Protein AF-A0A953YWF2-F1 (afdb_monomer)

Structure (mmCIF, N/CA/C/O backbone):
data_AF-A0A953YWF2-F1
#
_entry.id   AF-A0A953YWF2-F1
#
loop_
_atom_site.group_PDB
_atom_site.id
_atom_site.type_symbol
_atom_site.label_atom_id
_atom_site.label_alt_id
_atom_site.label_comp_id
_atom_site.label_asym_id
_atom_site.label_entity_id
_atom_site.label_seq_id
_atom_site.pdbx_PDB_ins_code
_atom_site.Cartn_x
_atom_site.Cartn_y
_atom_site.Cartn_z
_atom_site.occupancy
_atom_site.B_iso_or_equiv
_atom_site.auth_seq_id
_atom_site.auth_comp_id
_atom_site.auth_asym_id
_atom_site.auth_atom_id
_atom_site.pdbx_PDB_model_num
ATOM 1 N N . MET A 1 1 ? -26.061 29.702 0.508 1.00 54.44 1 MET A N 1
ATOM 2 C CA . MET A 1 1 ? -27.155 28.726 0.312 1.00 54.44 1 MET A CA 1
ATOM 3 C C . MET A 1 1 ? -27.119 27.750 1.476 1.00 54.44 1 MET A C 1
ATOM 5 O O . MET A 1 1 ? -26.008 27.431 1.887 1.00 54.44 1 MET A O 1
ATOM 9 N N . PRO A 1 2 ? -28.258 27.328 2.046 1.00 66.00 2 PRO A N 1
ATOM 10 C CA . PRO A 1 2 ? -28.252 26.268 3.052 1.00 66.00 2 PRO A CA 1
ATOM 11 C C . PRO A 1 2 ? -27.687 24.979 2.434 1.00 66.00 2 PRO A C 1
ATOM 13 O O . PRO A 1 2 ? -28.009 24.652 1.292 1.00 66.00 2 PRO A O 1
ATOM 16 N N . THR A 1 3 ? -26.810 24.283 3.158 1.00 76.31 3 THR A N 1
ATOM 17 C CA . THR A 1 3 ? -26.312 22.954 2.775 1.00 76.31 3 THR A CA 1
ATOM 18 C C . THR A 1 3 ? -27.459 21.950 2.812 1.00 76.31 3 THR A C 1
ATOM 20 O O . THR A 1 3 ? -28.297 22.009 3.712 1.00 76.31 3 THR A O 1
ATOM 23 N N . SER A 1 4 ? -27.525 21.041 1.836 1.00 90.19 4 SER A N 1
ATOM 24 C CA . SER A 1 4 ? -28.545 19.989 1.842 1.00 90.19 4 SER A CA 1
ATOM 25 C C . SER A 1 4 ? -28.318 19.031 3.019 1.00 90.19 4 SER A C 1
ATOM 27 O O . SER A 1 4 ? -27.188 18.855 3.484 1.00 90.19 4 SER A O 1
ATOM 29 N N . ALA A 1 5 ? -29.387 18.384 3.492 1.00 90.56 5 ALA A N 1
ATOM 30 C CA . ALA A 1 5 ? -29.298 17.381 4.559 1.00 90.56 5 ALA A CA 1
ATOM 31 C C . ALA A 1 5 ? -28.359 16.213 4.190 1.00 90.56 5 ALA A C 1
ATOM 33 O O . ALA A 1 5 ? -27.691 15.652 5.054 1.00 90.56 5 ALA A O 1
ATOM 34 N N . GLU A 1 6 ? -28.267 15.882 2.900 1.00 91.06 6 GLU A N 1
ATOM 35 C CA . GLU A 1 6 ? -27.329 14.891 2.370 1.00 91.06 6 GLU A CA 1
ATOM 36 C C . GLU A 1 6 ? -25.870 15.330 2.551 1.00 91.06 6 GLU A C 1
ATOM 38 O O . GLU A 1 6 ? -25.053 14.558 3.048 1.00 91.06 6 GLU A O 1
ATOM 43 N N . THR A 1 7 ? -25.538 16.585 2.226 1.00 92.12 7 THR A N 1
ATOM 44 C CA . THR A 1 7 ? -24.184 17.122 2.431 1.00 92.12 7 THR A CA 1
ATOM 45 C C . THR A 1 7 ? -23.799 17.124 3.909 1.00 92.12 7 THR A C 1
ATOM 47 O O . THR A 1 7 ? -22.677 16.760 4.257 1.00 92.12 7 THR A O 1
ATOM 50 N N . GLU A 1 8 ? -24.728 17.498 4.790 1.00 91.50 8 GLU A N 1
ATOM 51 C CA . GLU A 1 8 ? -24.492 17.473 6.234 1.00 91.50 8 GLU A CA 1
ATOM 52 C C . GLU A 1 8 ? -24.270 16.044 6.757 1.00 91.50 8 GLU A C 1
ATOM 54 O O . GLU A 1 8 ? -23.371 15.813 7.570 1.00 91.50 8 GLU A O 1
ATOM 59 N N . TYR A 1 9 ? -25.045 15.076 6.262 1.00 91.31 9 TYR A N 1
ATOM 60 C CA . TYR A 1 9 ? -24.862 13.664 6.585 1.00 91.31 9 TYR A CA 1
ATOM 61 C C . TYR A 1 9 ? -23.494 13.145 6.130 1.00 91.31 9 TYR A C 1
ATOM 63 O O . TYR A 1 9 ? -22.768 12.576 6.944 1.00 91.31 9 TYR A O 1
ATOM 71 N N . LEU A 1 10 ? -23.115 13.380 4.869 1.00 93.00 10 LEU A N 1
ATOM 72 C CA . LEU A 1 10 ? -21.832 12.933 4.317 1.00 93.00 10 LEU A CA 1
ATOM 73 C C . LEU A 1 10 ? -20.650 13.524 5.088 1.00 93.00 10 LEU A C 1
ATOM 75 O O . LEU A 1 10 ? -19.712 12.801 5.414 1.00 93.00 10 LEU A O 1
ATOM 79 N N . PHE A 1 11 ? -20.720 14.809 5.447 1.00 92.25 11 PHE A N 1
ATOM 80 C CA . PHE A 1 11 ? -19.686 15.453 6.254 1.00 92.25 11 PHE A CA 1
ATOM 81 C C . PHE A 1 11 ? -19.541 14.794 7.630 1.00 92.25 11 PHE A C 1
ATOM 83 O O . PHE A 1 11 ? -18.438 14.419 8.031 1.00 92.25 11 PHE A O 1
ATOM 90 N N . ARG A 1 12 ? -20.655 14.612 8.353 1.00 91.50 12 ARG A N 1
ATOM 91 C CA . ARG A 1 12 ? -20.641 13.962 9.673 1.00 91.50 12 ARG A CA 1
ATOM 92 C C . ARG A 1 12 ? -20.149 12.521 9.578 1.00 91.50 12 ARG A C 1
ATOM 94 O O . ARG A 1 12 ? -19.387 12.091 10.437 1.00 91.50 12 ARG A O 1
ATOM 101 N N . HIS A 1 13 ? -20.562 11.795 8.543 1.00 92.25 13 HIS A N 1
ATOM 102 C CA . HIS A 1 13 ? -20.131 10.423 8.313 1.00 92.25 13 HIS A CA 1
ATOM 103 C C . HIS A 1 13 ? -18.622 10.343 8.079 1.00 92.25 13 HIS A C 1
ATOM 105 O O . HIS A 1 13 ? -17.954 9.596 8.787 1.00 92.25 13 HIS A O 1
ATOM 111 N N . ALA A 1 14 ? -18.082 11.158 7.168 1.00 91.56 14 ALA A N 1
ATOM 112 C CA . ALA A 1 14 ? -16.649 11.208 6.898 1.00 91.56 14 ALA A CA 1
ATOM 113 C C . ALA A 1 14 ? -15.848 11.558 8.162 1.00 91.56 14 ALA A C 1
ATOM 115 O O . ALA A 1 14 ? -14.852 10.911 8.465 1.00 91.56 14 ALA A O 1
ATOM 116 N N . LEU A 1 15 ? -16.321 12.523 8.957 1.00 92.38 15 LEU A N 1
ATOM 117 C CA . LEU A 1 15 ? -15.652 12.920 10.196 1.00 92.38 15 LEU A CA 1
ATOM 118 C C . LEU A 1 15 ? -15.648 11.799 11.248 1.00 92.38 15 LEU A C 1
ATOM 120 O O . LEU A 1 15 ? -14.616 11.531 11.862 1.00 92.38 15 LEU A O 1
ATOM 124 N N . VAL A 1 16 ? -16.783 11.119 11.441 1.00 90.69 16 VAL A N 1
ATOM 125 C CA . VAL A 1 16 ? -16.882 9.969 12.355 1.00 90.69 16 VAL A CA 1
ATOM 126 C C . VAL A 1 16 ? -16.037 8.798 11.856 1.00 90.69 16 VAL A C 1
ATOM 128 O O . VAL A 1 16 ? -15.375 8.150 12.662 1.00 90.69 16 VAL A O 1
ATOM 131 N N . GLN A 1 17 ? -16.017 8.543 10.548 1.00 90.81 17 GLN A N 1
ATOM 132 C CA . GLN A 1 17 ? -15.195 7.504 9.936 1.00 90.81 17 GLN A CA 1
ATOM 133 C C . GLN A 1 17 ? -13.703 7.766 10.166 1.00 90.81 17 GLN A C 1
ATOM 135 O O . GLN A 1 17 ? -13.004 6.864 10.621 1.00 90.81 17 GLN A O 1
ATOM 140 N N . SER A 1 18 ? -13.222 8.989 9.921 1.00 88.69 18 SER A N 1
ATOM 141 C CA . SER A 1 18 ? -11.822 9.351 10.165 1.00 88.69 18 SER A CA 1
ATOM 142 C C . SER A 1 18 ? -11.456 9.223 11.643 1.00 88.69 18 SER A C 1
ATOM 144 O O . SER A 1 18 ? -10.427 8.644 11.973 1.00 88.69 18 SER A O 1
ATOM 146 N N . ALA A 1 19 ? -12.323 9.682 12.552 1.00 89.50 19 ALA A N 1
ATOM 147 C CA . ALA A 1 19 ? -12.097 9.515 13.987 1.00 89.50 19 ALA A CA 1
ATOM 148 C C . ALA A 1 19 ? -12.050 8.032 14.394 1.00 89.50 19 ALA A C 1
ATOM 150 O O . ALA A 1 19 ? -11.192 7.626 15.174 1.00 89.50 19 ALA A O 1
ATOM 151 N N . ALA A 1 20 ? -12.948 7.210 13.845 1.00 88.44 20 ALA A N 1
ATOM 152 C CA . ALA A 1 20 ? -12.956 5.773 14.087 1.00 88.44 20 ALA A CA 1
ATOM 153 C C . ALA A 1 20 ? -11.696 5.091 13.539 1.00 88.44 20 ALA A C 1
ATOM 155 O O . ALA A 1 20 ? -11.195 4.174 14.182 1.00 88.44 20 ALA A O 1
ATOM 156 N N . TYR A 1 21 ? -11.178 5.538 12.390 1.00 88.31 21 TYR A N 1
ATOM 157 C CA . TYR A 1 21 ? -9.937 5.039 11.800 1.00 88.31 21 TYR A CA 1
ATOM 158 C C . TYR A 1 21 ? -8.720 5.333 12.684 1.00 88.31 21 TYR A C 1
ATOM 160 O O . TYR A 1 21 ? -7.941 4.428 12.972 1.00 88.31 21 TYR A O 1
ATOM 168 N N . GLU A 1 22 ? -8.599 6.562 13.191 1.00 87.19 22 GLU A N 1
ATOM 169 C CA . GLU A 1 22 ? -7.497 6.950 14.084 1.00 87.19 22 GLU A CA 1
ATOM 170 C C . GLU A 1 22 ? -7.536 6.244 15.447 1.00 87.19 22 GLU A C 1
ATOM 172 O O . GLU A 1 22 ? -6.500 6.058 16.081 1.00 87.19 22 GLU A O 1
ATOM 177 N N . LEU A 1 23 ? -8.716 5.806 15.898 1.00 90.81 23 LEU A N 1
ATOM 178 C CA . LEU A 1 23 ? -8.867 5.022 17.128 1.00 90.81 23 LEU A CA 1
ATOM 179 C C . LEU A 1 23 ? -8.521 3.535 16.959 1.00 90.81 23 LEU A C 1
ATOM 181 O O . LEU A 1 23 ? -8.467 2.806 17.953 1.00 90.81 23 LEU A O 1
ATOM 185 N N . GLN A 1 24 ? -8.311 3.052 15.731 1.00 88.44 24 GLN A N 1
ATOM 186 C CA . GLN A 1 24 ? -7.930 1.659 15.512 1.00 88.44 24 GLN A CA 1
ATOM 187 C C . GLN A 1 24 ? -6.514 1.395 16.038 1.00 88.44 24 GLN A C 1
ATOM 189 O O . GLN A 1 24 ? -5.622 2.228 15.870 1.00 88.44 24 GLN A O 1
ATOM 194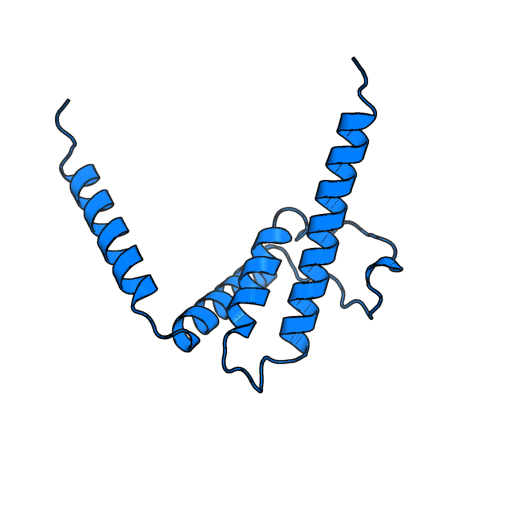 N N . PRO A 1 25 ? -6.257 0.211 16.625 1.00 89.19 25 PRO A N 1
ATOM 195 C CA . PRO A 1 25 ? -4.899 -0.154 16.992 1.00 89.19 25 PRO A CA 1
ATOM 196 C C . PRO A 1 25 ? -4.013 -0.219 15.732 1.00 89.19 25 PRO A C 1
ATOM 198 O O . PRO A 1 25 ? -4.502 -0.640 14.676 1.00 89.19 25 PRO A O 1
ATOM 201 N N . PRO A 1 26 ? -2.710 0.112 15.827 1.00 87.38 26 PRO A N 1
ATOM 202 C CA . PRO A 1 26 ? -1.802 0.111 14.675 1.00 87.38 26 PRO A CA 1
ATOM 203 C C . PRO A 1 26 ? -1.825 -1.201 13.880 1.00 87.38 26 PRO A C 1
ATOM 205 O O . PRO A 1 26 ? -1.883 -1.189 12.655 1.00 87.38 26 PRO A O 1
ATOM 208 N N . SER A 1 27 ? -1.914 -2.341 14.571 1.00 86.75 27 SER A N 1
ATOM 209 C CA . SER A 1 27 ? -2.003 -3.666 13.947 1.00 86.75 27 SER A CA 1
ATOM 210 C C . SER A 1 27 ? -3.272 -3.883 13.113 1.00 86.75 27 SER A C 1
ATOM 212 O O . SER A 1 27 ? -3.239 -4.615 12.124 1.00 86.75 27 SER A O 1
ATOM 214 N N . ALA A 1 28 ? -4.400 -3.261 13.475 1.00 88.94 28 ALA A N 1
ATOM 215 C CA . ALA A 1 28 ? -5.620 -3.322 12.673 1.00 88.94 28 ALA A CA 1
ATOM 216 C C . ALA A 1 28 ? -5.506 -2.452 11.417 1.00 88.94 28 ALA A C 1
ATOM 218 O O . ALA A 1 28 ? -5.881 -2.913 10.339 1.00 88.94 28 ALA A O 1
ATOM 219 N N . ARG A 1 29 ? -4.925 -1.251 11.529 1.00 90.44 29 ARG A N 1
ATOM 220 C CA . ARG A 1 29 ? -4.676 -0.380 10.368 1.00 90.44 29 ARG A CA 1
ATOM 221 C C . ARG A 1 29 ? -3.698 -1.022 9.393 1.00 90.44 29 ARG A C 1
ATOM 223 O O . ARG A 1 29 ? -3.984 -1.102 8.204 1.00 90.44 29 ARG A O 1
ATOM 230 N N . ALA A 1 30 ? -2.603 -1.585 9.891 1.00 89.94 30 ALA A N 1
ATOM 231 C CA . ALA A 1 30 ? -1.619 -2.260 9.055 1.00 89.94 30 ALA A CA 1
ATOM 232 C C . ALA A 1 30 ? -2.218 -3.456 8.287 1.00 89.94 30 ALA A C 1
ATOM 234 O O . ALA A 1 30 ? -1.902 -3.661 7.117 1.00 89.94 30 ALA A O 1
ATOM 235 N N . ARG A 1 31 ? -3.166 -4.197 8.884 1.00 90.12 31 ARG A N 1
ATOM 236 C CA . ARG A 1 31 ? -3.942 -5.226 8.165 1.00 90.12 31 ARG A CA 1
ATOM 237 C C . ARG A 1 31 ? -4.812 -4.656 7.042 1.00 90.12 31 ARG A C 1
ATOM 239 O O . ARG A 1 31 ? -4.947 -5.306 6.011 1.00 90.12 31 ARG A O 1
ATOM 246 N N . LEU A 1 32 ? -5.411 -3.480 7.233 1.00 92.00 32 LEU A N 1
ATOM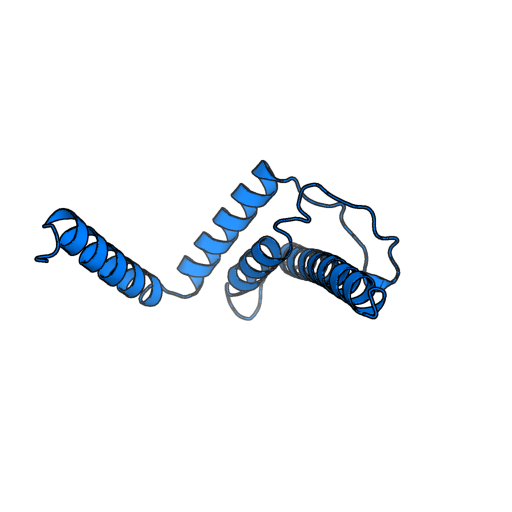 247 C CA . LEU A 1 32 ? -6.169 -2.809 6.172 1.00 92.00 32 LEU A CA 1
ATOM 248 C C . LEU A 1 32 ? -5.247 -2.361 5.035 1.00 92.00 32 LEU A C 1
ATOM 250 O O . LEU A 1 32 ? -5.591 -2.558 3.874 1.00 92.00 32 LEU A O 1
ATOM 254 N N . HIS A 1 33 ? -4.061 -1.836 5.351 1.00 94.31 33 HIS A N 1
ATOM 255 C CA . HIS A 1 33 ? -3.063 -1.495 4.337 1.00 94.31 33 HIS A CA 1
ATOM 256 C C . HIS A 1 33 ? -2.542 -2.728 3.590 1.00 94.31 33 HIS A C 1
ATOM 258 O O . HIS A 1 33 ? -2.360 -2.657 2.379 1.00 94.31 33 HIS A O 1
ATOM 264 N N . ALA A 1 34 ? -2.378 -3.869 4.267 1.00 92.69 34 ALA A N 1
ATOM 265 C CA . ALA A 1 34 ? -2.004 -5.124 3.616 1.00 92.69 34 ALA A CA 1
ATOM 266 C C . ALA A 1 34 ? -3.088 -5.609 2.637 1.00 92.69 34 ALA A C 1
ATOM 268 O O . ALA A 1 34 ? -2.767 -6.017 1.526 1.00 92.69 34 ALA A O 1
ATOM 269 N N . LEU A 1 35 ? -4.366 -5.507 3.019 1.00 94.69 35 LEU A N 1
ATOM 270 C CA . LEU A 1 35 ? -5.486 -5.841 2.136 1.00 94.69 35 LEU A CA 1
ATOM 271 C C . LEU A 1 35 ? -5.582 -4.881 0.940 1.00 94.69 35 LEU A C 1
ATOM 273 O O . LEU A 1 35 ? -5.818 -5.313 -0.182 1.00 94.69 35 LEU A O 1
ATOM 277 N N . ALA A 1 36 ? -5.400 -3.579 1.167 1.00 96.00 36 ALA A N 1
ATOM 278 C CA . ALA A 1 36 ? -5.391 -2.593 0.089 1.00 96.00 36 ALA A CA 1
ATOM 279 C C . ALA A 1 36 ? -4.251 -2.859 -0.905 1.00 9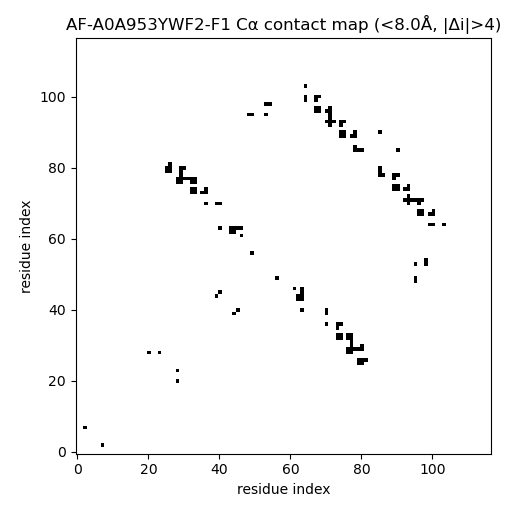6.00 36 ALA A C 1
ATOM 281 O O . ALA A 1 36 ? -4.476 -2.818 -2.112 1.00 96.00 36 ALA A O 1
ATOM 282 N N . LEU A 1 37 ? -3.058 -3.201 -0.403 1.00 95.75 37 LEU A N 1
ATOM 283 C CA . LEU A 1 37 ? -1.926 -3.608 -1.232 1.00 95.75 37 LEU A CA 1
ATOM 284 C C . LEU A 1 37 ? -2.281 -4.808 -2.121 1.00 95.75 37 LEU A C 1
ATOM 286 O O . LEU A 1 37 ? -2.034 -4.753 -3.319 1.00 95.75 37 LEU A O 1
ATOM 290 N N . GLU A 1 38 ? -2.885 -5.854 -1.552 1.00 95.69 38 GLU A N 1
ATOM 291 C CA . GLU A 1 38 ? -3.311 -7.052 -2.291 1.00 95.69 38 GLU A CA 1
ATOM 292 C C . GLU A 1 38 ? -4.312 -6.707 -3.405 1.00 95.69 38 GLU A C 1
ATOM 294 O O . GLU A 1 38 ? -4.114 -7.092 -4.552 1.00 95.69 38 GLU A O 1
ATOM 299 N N . ILE A 1 39 ? -5.328 -5.889 -3.110 1.00 97.44 39 ILE A N 1
ATOM 300 C CA . ILE A 1 39 ? -6.327 -5.455 -4.102 1.00 97.44 39 ILE A CA 1
ATOM 301 C C . ILE A 1 39 ? -5.682 -4.657 -5.245 1.00 97.44 39 ILE A C 1
ATOM 303 O O . ILE A 1 39 ? -6.043 -4.829 -6.412 1.00 97.44 39 ILE A O 1
ATOM 307 N N . LEU A 1 40 ? -4.742 -3.764 -4.927 1.00 96.56 40 LEU A N 1
ATOM 308 C CA . LEU A 1 40 ? -4.041 -2.969 -5.933 1.00 96.56 40 LEU A CA 1
ATOM 309 C C . LEU A 1 40 ? -3.113 -3.839 -6.789 1.00 96.56 40 LEU A C 1
ATOM 311 O O . LEU A 1 40 ? -3.071 -3.662 -8.005 1.00 96.56 40 LEU A O 1
ATOM 315 N N . GLU A 1 41 ? -2.404 -4.792 -6.183 1.00 96.06 41 GLU A N 1
ATOM 316 C CA . GLU A 1 41 ? -1.566 -5.759 -6.899 1.00 96.06 41 GLU A CA 1
ATOM 317 C C . GLU A 1 41 ? -2.398 -6.673 -7.807 1.00 96.06 41 GLU A C 1
ATOM 319 O O . GLU A 1 41 ? -1.984 -6.936 -8.935 1.00 96.06 41 GLU A O 1
ATOM 324 N N . ASP A 1 42 ? -3.587 -7.090 -7.373 1.00 97.06 42 ASP A N 1
ATOM 325 C CA . ASP A 1 42 ? -4.521 -7.868 -8.191 1.00 97.06 42 ASP A CA 1
ATOM 326 C C . ASP A 1 42 ? -5.039 -7.067 -9.395 1.00 97.06 42 ASP A C 1
ATOM 328 O O . ASP A 1 42 ? -5.240 -7.620 -10.479 1.00 97.06 42 ASP A O 1
ATOM 332 N N . HIS A 1 43 ? -5.254 -5.759 -9.228 1.00 97.00 43 HIS A N 1
ATOM 333 C CA . HIS A 1 43 ? -5.789 -4.907 -10.289 1.00 97.00 43 HIS A CA 1
ATOM 334 C C . HIS A 1 43 ? -4.724 -4.438 -11.289 1.00 97.00 43 HIS A C 1
ATOM 336 O O . HIS A 1 43 ? -4.945 -4.482 -12.499 1.00 97.00 43 HIS A O 1
ATOM 342 N N . TYR A 1 44 ? -3.574 -3.974 -10.794 1.00 95.62 44 TYR A N 1
ATOM 343 C CA . TYR A 1 44 ? -2.512 -3.365 -11.603 1.00 95.62 44 TYR A CA 1
ATOM 344 C C . TYR A 1 44 ? -1.343 -4.314 -11.904 1.00 95.62 44 TYR A C 1
ATOM 346 O O . TYR A 1 44 ? -0.451 -3.974 -12.685 1.00 95.62 44 TYR A O 1
ATOM 354 N N . GLY A 1 45 ? -1.343 -5.504 -11.305 1.00 94.25 45 GLY A N 1
ATOM 355 C CA . GLY A 1 45 ? -0.265 -6.478 -11.390 1.00 94.25 45 GLY A CA 1
ATOM 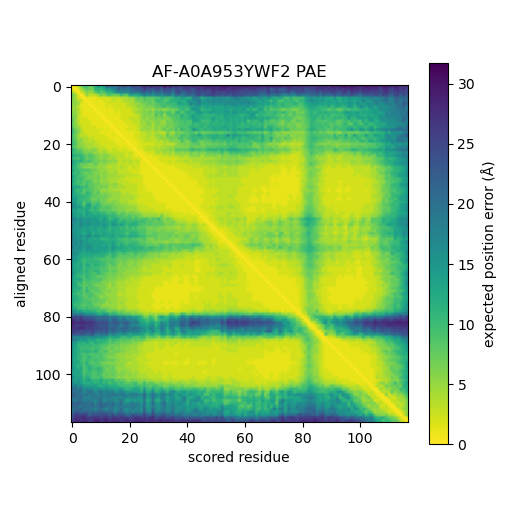356 C C . GLY A 1 45 ? 0.878 -6.196 -10.413 1.00 94.25 45 GLY A C 1
ATOM 357 O O . GLY A 1 45 ? 1.101 -5.071 -9.962 1.00 94.25 45 GLY A O 1
ATOM 358 N N . THR A 1 46 ? 1.667 -7.232 -10.137 1.00 92.12 46 THR A N 1
ATOM 359 C CA . THR A 1 46 ? 2.887 -7.133 -9.328 1.00 92.12 46 THR A CA 1
ATOM 360 C C . THR A 1 46 ? 4.115 -7.034 -10.238 1.00 92.12 46 THR A C 1
ATOM 362 O O . THR A 1 46 ? 4.288 -7.897 -11.103 1.00 92.12 46 THR A O 1
ATOM 365 N N . PRO A 1 47 ? 4.992 -6.028 -10.065 1.00 84.25 47 PRO A N 1
ATOM 366 C CA . PRO A 1 47 ? 6.229 -5.941 -10.829 1.00 84.25 47 PRO A CA 1
ATOM 367 C C . PRO A 1 47 ? 7.150 -7.135 -10.523 1.00 84.25 47 PRO A C 1
ATOM 369 O O . PRO A 1 47 ? 7.027 -7.765 -9.467 1.00 84.25 47 PRO A O 1
ATOM 372 N N . PRO A 1 48 ? 8.103 -7.449 -11.420 1.00 85.12 48 PRO A N 1
ATOM 373 C CA . PRO A 1 48 ? 9.046 -8.534 -11.190 1.00 85.12 48 PRO A CA 1
ATOM 374 C C . PRO A 1 48 ? 9.819 -8.317 -9.888 1.00 85.12 48 PRO A C 1
ATOM 376 O O . PRO A 1 48 ? 10.168 -7.190 -9.528 1.00 85.12 48 PRO A O 1
ATOM 379 N N . THR A 1 49 ? 10.106 -9.415 -9.189 1.00 85.19 49 THR A N 1
ATOM 380 C CA . THR A 1 49 ? 10.998 -9.373 -8.029 1.00 85.19 49 THR A CA 1
ATOM 381 C C . THR A 1 49 ? 12.382 -8.920 -8.481 1.00 85.19 49 THR A C 1
ATOM 383 O O . THR A 1 49 ? 12.937 -9.467 -9.433 1.00 85.19 49 THR A O 1
ATOM 386 N N . LEU A 1 50 ? 12.916 -7.909 -7.800 1.00 87.44 50 LEU A N 1
ATOM 387 C CA . LEU A 1 50 ? 14.249 -7.371 -8.037 1.00 87.44 50 LEU A CA 1
ATOM 388 C C . LEU A 1 50 ? 15.155 -7.740 -6.867 1.00 87.44 50 LEU A C 1
ATOM 390 O O . LEU A 1 50 ? 14.721 -7.720 -5.712 1.00 87.44 50 LEU A O 1
ATOM 394 N N . GLU A 1 51 ? 16.417 -8.017 -7.172 1.00 87.56 51 GLU A N 1
ATOM 395 C CA . GLU A 1 51 ? 17.454 -8.166 -6.158 1.00 87.56 51 GLU A CA 1
ATOM 396 C C . GLU A 1 51 ? 18.092 -6.801 -5.859 1.00 87.56 51 GLU A C 1
ATOM 398 O O . GLU A 1 51 ? 18.287 -5.992 -6.772 1.00 87.56 51 GLU A O 1
ATOM 403 N N . PRO A 1 52 ? 18.412 -6.501 -4.590 1.00 84.31 52 PRO A N 1
ATOM 404 C CA . PRO A 1 52 ? 19.198 -5.326 -4.264 1.00 84.31 52 PRO A CA 1
ATOM 405 C C . PRO A 1 52 ? 20.646 -5.490 -4.775 1.00 84.31 52 PRO A C 1
ATOM 407 O O . PRO A 1 52 ? 21.196 -6.590 -4.699 1.00 84.31 52 PRO A O 1
ATOM 410 N N . PRO A 1 53 ? 21.309 -4.408 -5.218 1.00 87.06 53 PRO A N 1
ATOM 411 C CA . PRO A 1 53 ? 20.821 -3.030 -5.250 1.00 87.06 53 PRO A CA 1
ATOM 412 C C . PRO A 1 53 ? 19.874 -2.727 -6.428 1.00 87.06 53 PRO A C 1
ATOM 414 O O . PRO A 1 53 ? 20.221 -2.873 -7.596 1.00 87.06 53 PRO A O 1
ATOM 417 N N . TYR A 1 54 ? 18.680 -2.203 -6.127 1.00 84.75 54 TYR A N 1
ATOM 418 C CA . TYR A 1 54 ? 17.621 -2.004 -7.129 1.00 84.75 54 TYR A CA 1
ATOM 419 C C . TYR A 1 54 ? 17.971 -0.965 -8.205 1.00 84.75 54 TYR A C 1
ATOM 421 O O . TYR A 1 54 ? 17.535 -1.084 -9.345 1.00 84.75 54 TYR A O 1
ATOM 429 N N . TRP A 1 55 ? 18.782 0.042 -7.866 1.00 81.25 55 TRP A N 1
ATOM 430 C CA . TRP A 1 55 ? 19.152 1.136 -8.775 1.00 81.25 55 TRP A CA 1
ATOM 431 C C . TRP A 1 55 ? 20.099 0.725 -9.908 1.00 81.25 55 TRP A C 1
ATOM 433 O O . TRP A 1 55 ? 20.306 1.507 -10.832 1.00 81.25 55 TRP A O 1
ATOM 443 N N . GLU A 1 56 ? 20.670 -0.476 -9.848 1.00 85.50 56 GLU A N 1
ATOM 444 C CA . GLU A 1 56 ? 21.489 -1.044 -10.926 1.00 85.50 56 GLU A CA 1
ATOM 445 C C . GLU A 1 56 ? 20.644 -1.840 -11.930 1.00 85.50 56 GLU A C 1
ATOM 447 O O . GLU A 1 56 ? 21.134 -2.228 -12.989 1.00 85.50 56 GLU A O 1
ATOM 452 N N . THR A 1 57 ? 19.363 -2.067 -11.619 1.00 83.88 57 THR A N 1
ATOM 453 C CA . THR A 1 57 ? 18.444 -2.793 -12.496 1.00 83.88 57 THR A CA 1
ATOM 454 C C . THR A 1 57 ? 17.993 -1.894 -13.646 1.00 83.88 57 THR A C 1
ATOM 456 O O . THR A 1 57 ? 17.587 -0.748 -13.439 1.00 83.88 57 THR A O 1
ATOM 459 N N . GLU A 1 58 ? 18.008 -2.434 -14.866 1.00 85.69 58 GLU A N 1
ATOM 460 C CA . GLU A 1 58 ? 17.382 -1.791 -16.017 1.00 85.69 58 GLU A CA 1
ATOM 461 C C . GLU A 1 58 ? 15.885 -1.568 -15.757 1.00 85.69 58 GLU A C 1
ATOM 463 O O . GLU A 1 58 ? 15.135 -2.487 -15.416 1.00 85.69 58 GLU A O 1
ATOM 468 N N . PHE A 1 59 ? 15.446 -0.318 -15.899 1.00 87.75 59 PHE A N 1
ATOM 469 C CA . PHE A 1 59 ? 14.055 0.039 -15.674 1.00 87.75 59 PHE A CA 1
ATOM 470 C C . PHE A 1 59 ? 13.210 -0.337 -16.896 1.00 87.75 59 PHE A C 1
ATOM 472 O O . PHE A 1 59 ? 13.313 0.284 -17.951 1.00 87.75 59 PHE A O 1
ATOM 479 N N . SER A 1 60 ? 12.323 -1.317 -16.725 1.00 89.19 60 SER A N 1
ATOM 480 C CA . SER A 1 60 ? 11.237 -1.604 -17.666 1.00 89.19 60 SER A CA 1
ATOM 481 C C . SER A 1 60 ? 9.919 -1.094 -17.100 1.00 89.19 60 SER A C 1
ATOM 483 O O . SER A 1 60 ? 9.602 -1.376 -15.940 1.00 89.19 60 SER A O 1
ATOM 485 N N . ALA A 1 61 ? 9.137 -0.396 -17.927 1.00 90.31 61 ALA A N 1
ATOM 486 C CA . ALA A 1 61 ? 7.790 0.045 -17.574 1.00 90.31 61 ALA A CA 1
ATOM 487 C C . ALA A 1 61 ? 6.896 -1.149 -17.192 1.00 90.31 61 ALA A C 1
ATOM 489 O O . ALA A 1 61 ? 7.022 -2.241 -17.752 1.00 90.31 61 ALA A O 1
ATOM 490 N N . HIS A 1 62 ? 6.004 -0.931 -16.231 1.00 93.94 62 HIS A N 1
ATOM 491 C CA . HIS A 1 62 ? 5.074 -1.919 -15.695 1.00 93.94 62 HIS A CA 1
ATOM 492 C C . HIS A 1 62 ? 3.695 -1.287 -15.471 1.00 93.94 62 HIS A C 1
ATOM 494 O O . HIS A 1 62 ? 3.586 -0.090 -15.222 1.00 93.94 62 HIS A O 1
ATOM 500 N N . ALA A 1 63 ? 2.629 -2.087 -15.532 1.00 93.50 63 ALA A N 1
ATOM 501 C CA . ALA A 1 63 ? 1.255 -1.592 -15.395 1.00 93.50 63 ALA A CA 1
ATOM 502 C C . ALA A 1 63 ? 0.977 -0.920 -14.034 1.00 93.50 63 ALA A C 1
ATOM 504 O O . ALA A 1 63 ? 0.177 0.007 -13.953 1.00 93.50 63 ALA A O 1
ATOM 505 N N . SER A 1 64 ? 1.699 -1.322 -12.988 1.00 95.19 64 SER A N 1
ATOM 506 C CA . SER A 1 64 ? 1.620 -0.732 -11.648 1.00 95.19 64 SER A CA 1
ATOM 507 C C . SER A 1 64 ? 2.319 0.625 -11.501 1.00 95.19 64 SER A C 1
ATOM 509 O O . SER A 1 64 ? 2.282 1.208 -10.422 1.00 95.19 64 SER A O 1
ATOM 511 N N . ASP A 1 65 ? 2.989 1.132 -12.538 1.00 94.31 65 ASP A N 1
ATOM 512 C CA . ASP A 1 65 ? 3.811 2.344 -12.447 1.00 94.31 65 ASP A CA 1
ATOM 513 C C . ASP A 1 65 ? 3.002 3.595 -12.119 1.00 94.31 65 ASP A C 1
ATOM 515 O O . ASP A 1 65 ? 3.443 4.420 -11.322 1.00 94.31 65 ASP A O 1
ATOM 519 N N . SER A 1 66 ? 1.789 3.711 -12.659 1.00 92.38 66 SER A N 1
ATOM 520 C CA . SER A 1 66 ? 0.908 4.851 -12.384 1.00 92.38 66 SER A CA 1
ATOM 521 C C . SER A 1 66 ? 0.473 4.950 -10.921 1.00 92.38 66 SER A C 1
ATOM 523 O O . SER A 1 66 ? 0.091 6.029 -10.483 1.00 92.38 66 SER A O 1
ATOM 525 N N . VAL A 1 67 ? 0.528 3.840 -10.179 1.00 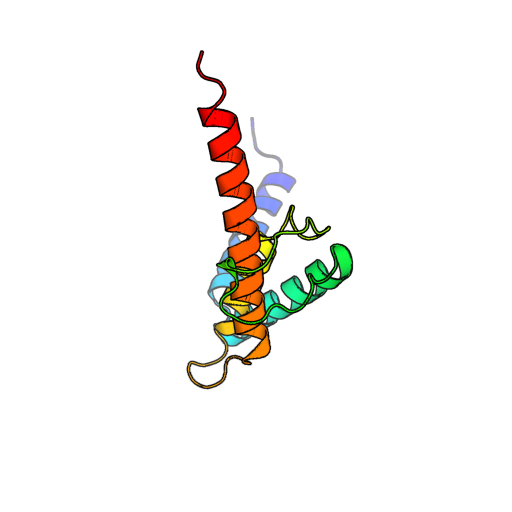95.19 67 VAL A N 1
ATOM 526 C CA . VAL A 1 67 ? 0.137 3.738 -8.764 1.00 95.19 67 VAL A CA 1
ATOM 527 C C . VAL A 1 67 ? 1.304 3.289 -7.876 1.00 95.19 67 VAL A C 1
ATOM 529 O O . VAL A 1 67 ? 1.102 2.853 -6.747 1.00 95.19 67 VAL A O 1
ATOM 532 N N . ALA A 1 68 ? 2.548 3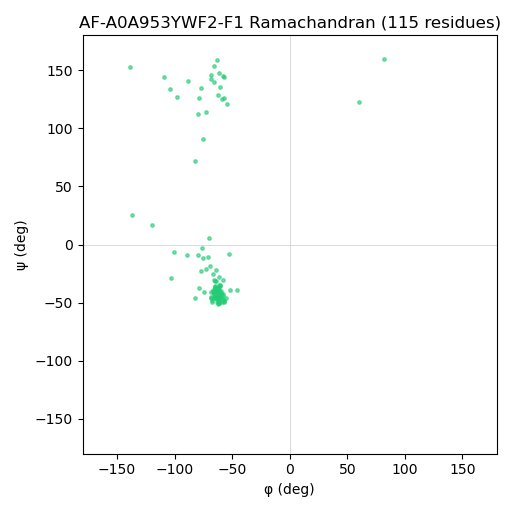.385 -8.362 1.00 95.62 68 ALA A N 1
ATOM 533 C CA . ALA A 1 68 ? 3.715 2.872 -7.643 1.00 95.62 68 ALA A CA 1
ATOM 534 C C . ALA A 1 68 ? 3.919 3.552 -6.279 1.00 95.62 68 ALA A C 1
ATOM 536 O O . ALA A 1 68 ? 4.326 2.892 -5.327 1.00 95.62 68 ALA A O 1
ATOM 537 N N . LEU A 1 69 ? 3.613 4.849 -6.165 1.00 96.19 69 LEU A N 1
ATOM 538 C CA . LEU A 1 69 ? 3.705 5.565 -4.890 1.00 96.19 69 LEU A CA 1
ATOM 539 C C . LEU A 1 69 ? 2.648 5.076 -3.886 1.00 96.19 69 LEU A C 1
ATOM 541 O O . LEU A 1 69 ? 2.986 4.780 -2.747 1.00 96.19 69 LEU A O 1
ATOM 545 N N . GLU A 1 70 ? 1.403 4.904 -4.327 1.00 96.88 70 GLU A N 1
ATOM 546 C CA . GLU A 1 70 ? 0.310 4.386 -3.493 1.00 96.88 70 GLU A CA 1
ATOM 547 C C . GLU A 1 70 ? 0.599 2.944 -3.029 1.00 96.88 70 GLU A C 1
ATOM 549 O O . GLU A 1 70 ? 0.463 2.613 -1.850 1.00 96.88 70 GLU A O 1
ATOM 554 N N . LEU A 1 71 ? 1.110 2.092 -3.926 1.00 97.00 71 LEU A N 1
ATOM 555 C CA . LEU A 1 71 ? 1.576 0.743 -3.585 1.00 97.00 71 LEU A CA 1
ATOM 556 C C . LEU A 1 71 ? 2.705 0.761 -2.543 1.00 97.00 71 LEU A C 1
ATOM 558 O O . LEU A 1 71 ? 2.717 -0.070 -1.632 1.00 97.00 71 LEU A O 1
ATOM 562 N N . PHE A 1 72 ? 3.643 1.708 -2.644 1.00 96.31 72 PHE A N 1
ATOM 563 C CA . PHE A 1 72 ? 4.683 1.902 -1.633 1.00 96.31 72 PHE A CA 1
ATOM 564 C C . PHE A 1 72 ? 4.089 2.289 -0.276 1.00 96.31 72 PHE A C 1
ATOM 566 O O . PHE A 1 72 ? 4.445 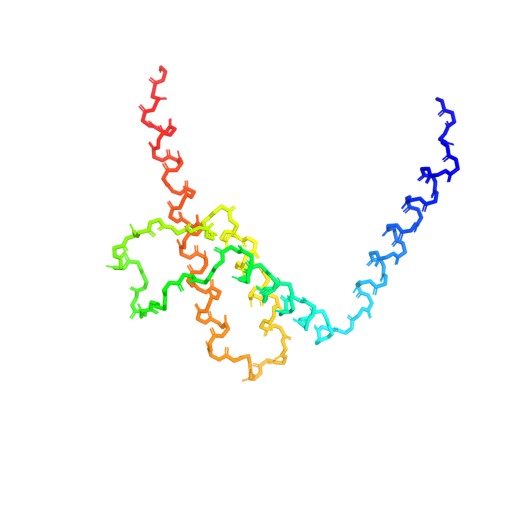1.671 0.725 1.00 96.31 72 PHE A O 1
ATOM 573 N N . GLU A 1 73 ? 3.183 3.265 -0.236 1.00 95.75 73 GLU A N 1
ATOM 574 C CA . GLU A 1 73 ? 2.557 3.747 0.999 1.00 95.75 73 GLU A CA 1
ATOM 575 C C . GLU A 1 73 ? 1.798 2.623 1.715 1.00 95.75 73 GLU A C 1
ATOM 577 O O . GLU A 1 73 ? 1.977 2.413 2.918 1.00 95.75 73 GLU A O 1
ATOM 582 N N . HIS A 1 74 ? 1.023 1.823 0.976 1.00 95.88 74 HIS A N 1
ATOM 583 C CA . HIS A 1 74 ? 0.338 0.662 1.540 1.00 95.88 74 HIS A CA 1
ATOM 584 C C . HIS A 1 74 ? 1.308 -0.427 2.010 1.00 95.88 74 HIS A C 1
ATOM 586 O O . HIS A 1 74 ? 1.128 -0.966 3.102 1.00 95.88 74 HIS A O 1
ATOM 592 N N . ALA A 1 75 ? 2.361 -0.729 1.247 1.00 94.12 75 ALA A N 1
ATOM 593 C CA . ALA A 1 75 ? 3.373 -1.697 1.669 1.00 94.12 75 ALA A CA 1
ATOM 594 C C . ALA A 1 75 ? 4.151 -1.221 2.910 1.00 94.12 75 ALA A C 1
ATOM 596 O O . ALA A 1 75 ? 4.434 -2.013 3.808 1.00 94.12 75 ALA A O 1
ATOM 597 N N . GLN A 1 76 ? 4.468 0.069 3.011 1.00 92.94 76 GLN A N 1
ATOM 598 C CA . GLN A 1 76 ? 5.141 0.633 4.178 1.00 92.94 76 GLN A CA 1
ATOM 599 C C . GLN A 1 76 ? 4.237 0.592 5.415 1.00 92.94 76 GLN A C 1
ATOM 601 O O . GLN A 1 76 ? 4.655 0.080 6.451 1.00 92.94 76 GLN A O 1
ATOM 606 N N . ALA A 1 77 ? 2.991 1.053 5.304 1.00 91.94 77 ALA A N 1
ATOM 607 C CA . ALA A 1 77 ? 2.046 1.054 6.419 1.00 91.94 77 ALA A CA 1
ATOM 608 C C . ALA A 1 77 ? 1.671 -0.370 6.876 1.00 91.94 77 ALA A C 1
ATOM 610 O O . ALA A 1 77 ? 1.458 -0.624 8.060 1.00 91.94 77 ALA A O 1
ATOM 611 N N . ALA A 1 78 ? 1.660 -1.344 5.963 1.00 91.19 78 ALA A N 1
ATOM 612 C CA . ALA A 1 78 ? 1.484 -2.753 6.306 1.00 91.19 78 ALA A CA 1
ATOM 613 C C . ALA A 1 78 ? 2.685 -3.357 7.068 1.00 91.19 78 ALA A C 1
ATOM 615 O O . ALA A 1 78 ? 2.523 -4.377 7.740 1.00 91.19 78 ALA A O 1
ATOM 616 N N . CYS A 1 79 ? 3.870 -2.732 7.028 1.00 87.81 79 CYS A N 1
ATOM 617 C CA . CYS A 1 79 ? 5.014 -3.130 7.856 1.00 87.81 79 CYS A CA 1
ATOM 618 C C . CYS A 1 79 ? 4.883 -2.701 9.326 1.00 87.81 79 CYS A C 1
ATOM 620 O O . CYS A 1 79 ? 5.652 -3.192 10.146 1.00 87.81 79 CYS A O 1
ATOM 622 N N . GLU A 1 80 ? 3.925 -1.842 9.696 1.00 79.94 80 GLU A N 1
ATOM 623 C CA . GLU A 1 80 ? 3.740 -1.377 11.086 1.00 79.94 80 GLU A CA 1
ATOM 624 C C . GLU A 1 80 ? 3.207 -2.472 12.045 1.00 79.94 80 GLU A C 1
ATOM 626 O O . GLU A 1 80 ? 2.922 -2.216 13.219 1.00 79.94 80 GLU A O 1
ATOM 631 N N . ILE A 1 81 ? 3.078 -3.723 11.584 1.00 68.31 81 ILE A N 1
ATOM 632 C CA . ILE A 1 81 ? 2.733 -4.880 12.421 1.00 68.31 81 ILE A CA 1
ATOM 633 C C . ILE A 1 81 ? 3.963 -5.298 13.244 1.00 68.31 81 ILE A C 1
ATOM 635 O O . ILE A 1 81 ? 4.717 -6.159 12.815 1.00 68.31 81 ILE A O 1
ATOM 639 N N . SER A 1 82 ? 4.101 -4.733 14.452 1.00 55.62 82 SER A N 1
ATOM 640 C CA . SER A 1 82 ? 5.077 -5.101 15.501 1.00 55.62 82 SER A CA 1
ATOM 641 C C . SER A 1 82 ? 6.563 -4.982 15.104 1.00 55.62 82 SER A C 1
ATOM 643 O O . SER A 1 82 ? 7.043 -5.649 14.194 1.00 55.62 82 SER A O 1
ATOM 645 N N . ASP A 1 83 ? 7.321 -4.182 15.867 1.00 50.62 83 ASP A N 1
ATOM 646 C CA . ASP A 1 83 ? 8.726 -3.786 15.626 1.00 50.62 83 ASP A CA 1
ATOM 647 C C . ASP A 1 83 ? 9.753 -4.921 15.383 1.00 50.62 83 ASP A C 1
ATOM 649 O O . ASP A 1 83 ? 10.894 -4.639 15.017 1.00 50.62 83 ASP A O 1
ATOM 653 N N . ALA A 1 84 ? 9.393 -6.198 15.558 1.00 55.38 84 ALA A N 1
ATOM 654 C CA . ALA A 1 84 ? 10.307 -7.332 15.403 1.00 55.38 84 ALA A CA 1
ATOM 655 C C . ALA A 1 84 ? 10.142 -8.132 14.092 1.00 55.38 84 ALA A C 1
ATOM 657 O O . ALA A 1 84 ? 1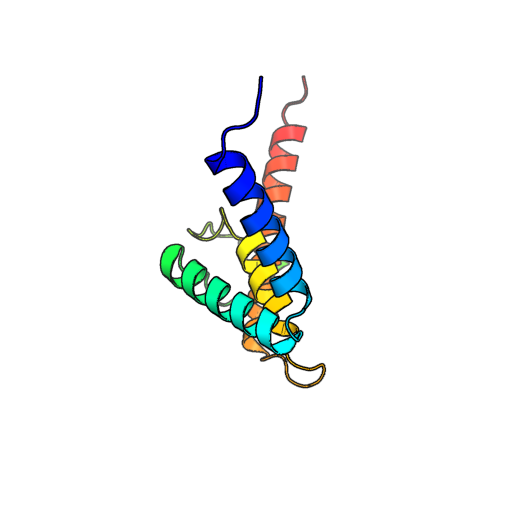1.137 -8.665 13.603 1.00 55.38 84 ALA A O 1
ATOM 658 N N . ASP A 1 85 ? 8.949 -8.188 13.482 1.00 55.78 85 ASP A N 1
ATOM 659 C CA . ASP A 1 85 ? 8.608 -9.277 12.541 1.00 55.78 85 ASP A CA 1
ATOM 660 C C . ASP A 1 85 ? 7.881 -8.836 11.256 1.00 55.78 85 ASP A C 1
ATOM 662 O O . ASP A 1 85 ? 7.187 -9.636 10.624 1.00 55.78 85 ASP A O 1
ATOM 666 N N . ALA A 1 86 ? 8.043 -7.586 10.802 1.00 58.84 86 ALA A N 1
ATOM 667 C CA . ALA A 1 86 ? 7.535 -7.204 9.480 1.00 58.84 86 ALA A CA 1
ATOM 668 C C . ALA A 1 86 ? 8.098 -8.170 8.409 1.00 58.84 86 ALA A C 1
ATOM 670 O O . ALA A 1 86 ? 9.331 -8.255 8.281 1.00 58.84 86 ALA A O 1
ATOM 671 N N . PRO A 1 87 ? 7.257 -8.892 7.637 1.00 68.69 87 PRO A N 1
ATOM 672 C CA . PRO A 1 87 ? 7.731 -9.935 6.736 1.00 68.69 87 PRO A CA 1
ATOM 673 C C . PRO A 1 87 ? 8.755 -9.361 5.753 1.00 68.69 87 PRO A C 1
ATOM 675 O O . PRO A 1 87 ? 8.470 -8.381 5.062 1.00 68.69 87 PRO A O 1
ATOM 678 N N . GLU A 1 88 ? 9.943 -9.965 5.670 1.00 79.88 88 GLU A N 1
ATOM 679 C CA . GLU A 1 88 ? 10.997 -9.585 4.714 1.00 79.88 88 GLU A CA 1
ATOM 680 C C . GLU A 1 88 ? 10.463 -9.369 3.277 1.00 79.88 88 GLU A C 1
ATOM 682 O O . GLU A 1 88 ? 10.845 -8.375 2.650 1.00 79.88 88 GLU A O 1
ATOM 687 N N . PRO A 1 89 ? 9.513 -10.184 2.763 1.00 85.81 89 PRO A N 1
ATOM 688 C CA . PRO A 1 89 ? 8.925 -9.955 1.444 1.00 85.81 89 PRO A CA 1
ATOM 689 C C . PRO A 1 89 ? 8.202 -8.610 1.306 1.00 85.81 89 PRO A C 1
ATOM 691 O O . PRO A 1 89 ? 8.242 -7.994 0.245 1.00 85.81 89 PRO A O 1
ATOM 694 N N . LEU A 1 90 ? 7.552 -8.133 2.367 1.00 88.06 90 LEU A N 1
ATOM 695 C CA . LEU A 1 90 ? 6.718 -6.934 2.327 1.00 88.06 90 LEU A CA 1
ATOM 696 C C . LEU A 1 90 ? 7.574 -5.660 2.378 1.00 88.06 90 LEU A C 1
ATOM 698 O O . LEU A 1 90 ? 7.345 -4.721 1.616 1.00 88.06 90 LEU A O 1
ATOM 702 N N . ARG A 1 91 ? 8.661 -5.688 3.162 1.00 88.06 91 ARG A N 1
ATOM 703 C CA . ARG A 1 91 ? 9.708 -4.653 3.123 1.00 88.06 91 ARG A CA 1
ATOM 704 C C . ARG A 1 91 ? 10.400 -4.587 1.760 1.00 88.06 91 ARG A C 1
ATOM 706 O O . ARG A 1 91 ? 10.651 -3.495 1.252 1.00 88.06 91 ARG A O 1
ATOM 713 N N . ARG A 1 92 ? 10.670 -5.744 1.141 1.00 90.44 92 ARG A N 1
ATOM 714 C CA . ARG A 1 92 ? 11.221 -5.817 -0.223 1.00 90.44 92 ARG A CA 1
ATOM 715 C C . ARG A 1 92 ? 10.265 -5.190 -1.243 1.00 90.44 92 ARG A C 1
ATOM 717 O O . ARG A 1 92 ? 10.707 -4.373 -2.046 1.00 90.44 92 ARG A O 1
ATOM 724 N N . LYS A 1 93 ? 8.964 -5.495 -1.169 1.00 92.25 93 LYS A N 1
ATOM 725 C CA . LYS A 1 93 ? 7.934 -4.865 -2.014 1.00 92.25 93 LYS A CA 1
ATOM 726 C C . LYS A 1 93 ? 7.924 -3.343 -1.873 1.00 92.25 93 LYS A C 1
ATOM 728 O O . LYS A 1 93 ? 8.008 -2.652 -2.884 1.00 92.25 93 LYS A O 1
ATOM 733 N N . ALA A 1 94 ? 7.903 -2.822 -0.644 1.00 93.12 94 ALA A N 1
ATOM 734 C CA . ALA A 1 94 ? 7.9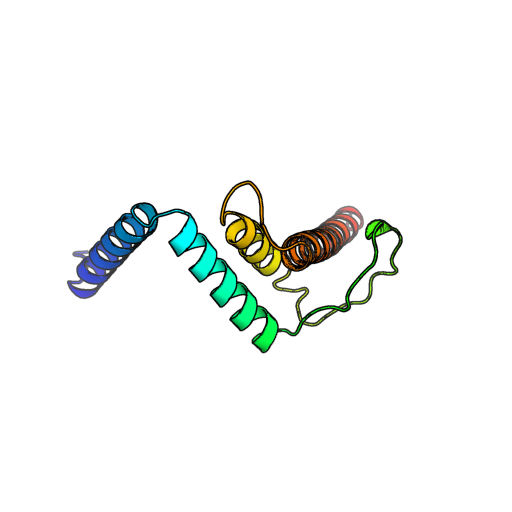39 -1.378 -0.404 1.00 93.12 94 ALA A CA 1
ATOM 735 C C . ALA A 1 94 ? 9.156 -0.719 -1.080 1.00 93.12 94 ALA A C 1
ATOM 737 O O . ALA A 1 94 ? 9.015 0.276 -1.787 1.00 93.12 94 ALA A O 1
ATOM 738 N N . ALA A 1 95 ? 10.346 -1.309 -0.945 1.00 92.69 95 ALA A N 1
ATOM 739 C CA . ALA A 1 95 ? 11.550 -0.771 -1.573 1.00 92.69 95 ALA A CA 1
ATOM 740 C C . ALA A 1 95 ? 11.487 -0.779 -3.114 1.00 92.69 95 ALA A C 1
ATOM 742 O O . ALA A 1 95 ? 11.912 0.189 -3.747 1.00 92.69 95 ALA A O 1
ATOM 743 N N . ILE A 1 96 ? 10.928 -1.836 -3.718 1.00 94.25 96 ILE A N 1
ATOM 744 C CA . ILE A 1 96 ? 10.724 -1.917 -5.172 1.00 94.25 96 ILE A CA 1
ATOM 745 C C . ILE A 1 96 ? 9.763 -0.818 -5.634 1.00 94.25 96 ILE A C 1
ATOM 747 O O . ILE A 1 96 ? 10.083 -0.085 -6.568 1.00 94.25 96 ILE A O 1
ATOM 751 N N . TYR A 1 97 ? 8.613 -0.660 -4.978 1.00 95.75 97 TYR A N 1
ATOM 752 C CA . TYR A 1 97 ? 7.631 0.360 -5.347 1.00 95.75 97 TYR A CA 1
ATOM 753 C C . TYR A 1 97 ? 8.178 1.781 -5.201 1.00 95.75 97 TYR A C 1
ATOM 755 O O . TYR A 1 97 ? 8.001 2.595 -6.108 1.00 95.75 97 TYR A O 1
ATOM 763 N N . LEU A 1 98 ? 8.944 2.048 -4.139 1.00 94.94 98 LEU A N 1
ATOM 764 C CA . LEU A 1 98 ? 9.624 3.329 -3.953 1.00 94.94 98 LEU A CA 1
ATOM 765 C C . LEU A 1 98 ? 10.628 3.614 -5.076 1.00 94.94 98 LEU A C 1
ATOM 767 O O . LEU A 1 98 ? 10.647 4.714 -5.624 1.00 94.94 98 LEU A O 1
ATOM 771 N N . PHE A 1 99 ? 11.447 2.624 -5.448 1.00 93.94 99 PHE A N 1
ATOM 772 C CA . PHE A 1 99 ? 12.386 2.758 -6.563 1.00 93.94 99 PHE A CA 1
ATOM 773 C C . PHE A 1 99 ? 11.662 3.102 -7.871 1.00 93.94 99 PHE A C 1
ATOM 775 O O . PHE A 1 99 ? 12.087 4.004 -8.597 1.00 93.94 99 PHE A O 1
ATOM 782 N N . ARG A 1 100 ? 10.547 2.422 -8.156 1.00 93.44 100 ARG A N 1
ATOM 783 C CA . ARG A 1 100 ? 9.758 2.667 -9.369 1.00 93.44 100 ARG A CA 1
ATOM 784 C C . ARG A 1 100 ? 9.127 4.060 -9.368 1.00 93.44 100 ARG A C 1
ATOM 786 O O . ARG A 1 100 ? 9.270 4.774 -10.358 1.00 93.44 100 ARG A O 1
ATOM 793 N N . ALA A 1 101 ? 8.518 4.475 -8.256 1.00 94.19 101 ALA A N 1
ATOM 794 C CA . ALA A 1 101 ? 7.958 5.818 -8.097 1.00 94.19 101 ALA A CA 1
ATOM 795 C C . ALA A 1 101 ? 9.026 6.906 -8.319 1.00 94.19 101 ALA A C 1
ATOM 797 O O . ALA A 1 101 ? 8.839 7.809 -9.136 1.00 94.19 101 ALA A O 1
ATOM 798 N N . ALA A 1 102 ? 10.194 6.759 -7.686 1.00 92.38 102 ALA A N 1
ATOM 799 C CA . ALA A 1 102 ? 11.306 7.695 -7.838 1.00 92.38 102 ALA A CA 1
ATOM 800 C C . ALA A 1 102 ? 11.825 7.774 -9.285 1.00 92.38 102 ALA A C 1
ATOM 802 O O . ALA A 1 102 ? 12.187 8.853 -9.765 1.00 92.38 102 ALA A O 1
ATOM 803 N N . HIS A 1 103 ? 11.853 6.650 -10.009 1.00 90.00 103 HIS A N 1
ATOM 804 C CA . HIS A 1 103 ? 12.266 6.637 -11.411 1.00 90.00 103 HIS A CA 1
ATOM 805 C C . HIS A 1 103 ? 11.322 7.468 -12.295 1.00 90.00 103 HIS A C 1
ATOM 807 O O . HIS A 1 103 ? 11.789 8.243 -13.137 1.00 90.00 103 HIS A O 1
ATOM 813 N N . LEU A 1 104 ? 10.008 7.341 -12.079 1.00 86.00 104 LEU A N 1
ATOM 814 C CA . LEU A 1 104 ? 8.973 8.051 -12.837 1.00 86.00 104 LEU A CA 1
ATOM 815 C C . LEU A 1 104 ? 8.986 9.556 -12.548 1.00 86.00 104 LEU A C 1
ATOM 817 O O . LEU A 1 104 ? 8.993 10.358 -13.485 1.00 86.00 104 LEU A O 1
ATOM 821 N N . GLU A 1 105 ? 9.078 9.951 -11.276 1.00 84.69 105 GLU A N 1
ATOM 822 C CA . GLU A 1 105 ? 9.198 11.365 -10.894 1.00 84.69 105 GLU A CA 1
ATOM 823 C C . GLU A 1 105 ? 10.476 12.000 -11.459 1.00 84.69 105 GLU A C 1
ATOM 825 O O . GLU A 1 105 ? 10.445 13.089 -12.044 1.00 84.69 105 GLU A O 1
ATOM 830 N N . GLY A 1 106 ? 11.606 11.292 -11.365 1.00 79.19 106 GLY A N 1
ATOM 831 C CA . GLY A 1 106 ? 12.876 11.741 -11.929 1.00 79.19 106 GLY A CA 1
ATOM 832 C C . GLY A 1 106 ? 12.833 11.900 -13.453 1.00 79.19 106 GLY A C 1
ATOM 833 O O . GLY A 1 106 ? 13.426 12.838 -13.995 1.00 79.19 106 GLY A O 1
ATOM 834 N N . ALA A 1 107 ? 12.122 11.022 -14.167 1.00 74.62 107 ALA A N 1
ATOM 835 C CA . ALA A 1 107 ? 11.919 11.142 -15.611 1.00 74.62 107 ALA A CA 1
ATOM 836 C C . ALA A 1 107 ? 11.067 12.372 -15.977 1.00 74.62 107 ALA A C 1
ATOM 838 O O . ALA A 1 107 ? 11.400 13.090 -16.929 1.00 74.62 107 ALA A O 1
ATOM 839 N N . GLY A 1 108 ? 10.032 12.668 -15.186 1.00 71.06 108 GLY A N 1
ATOM 840 C CA . GLY A 1 108 ? 9.228 13.885 -15.319 1.00 71.06 108 GLY A CA 1
ATOM 841 C C . GLY A 1 108 ? 10.071 15.154 -15.176 1.00 71.06 108 GLY A C 1
ATOM 842 O O . GLY A 1 108 ? 10.061 16.011 -16.061 1.00 71.06 108 GLY A O 1
ATOM 843 N N . TYR A 1 109 ? 10.896 15.234 -14.128 1.00 62.78 109 TYR A N 1
ATOM 844 C CA . TYR A 1 109 ? 11.804 16.366 -13.913 1.00 62.78 109 TYR A CA 1
ATOM 845 C C . TYR A 1 109 ? 12.811 16.558 -15.054 1.00 62.78 109 TYR A C 1
ATOM 847 O O . TYR A 1 109 ? 13.025 17.691 -15.495 1.00 62.78 109 TYR A O 1
ATOM 855 N N . ARG A 1 110 ? 13.415 15.480 -15.577 1.00 72.75 110 ARG A N 1
ATOM 856 C CA . ARG A 1 110 ? 14.340 15.560 -16.727 1.00 72.75 110 ARG A CA 1
ATOM 857 C C . ARG A 1 110 ? 13.653 16.108 -17.977 1.00 72.75 110 ARG A C 1
ATOM 859 O O . ARG A 1 110 ? 14.233 16.919 -18.691 1.00 72.75 110 ARG A O 1
ATOM 866 N N . THR A 1 111 ? 12.407 15.707 -18.206 1.00 71.38 111 THR A N 1
ATOM 867 C CA . THR A 1 111 ? 11.614 16.178 -19.348 1.00 71.38 111 THR A CA 1
ATOM 868 C C . THR A 1 111 ? 11.283 17.664 -19.211 1.00 71.38 111 THR A C 1
ATOM 870 O O . THR A 1 111 ? 11.527 18.435 -20.134 1.00 71.38 111 THR A O 1
ATOM 873 N N . LEU A 1 112 ? 10.808 18.094 -18.039 1.00 70.00 112 LEU A N 1
ATOM 874 C CA . LEU A 1 112 ? 10.476 19.497 -17.771 1.00 70.00 112 LEU A CA 1
ATOM 875 C C . LEU A 1 112 ? 11.703 20.416 -17.815 1.00 70.00 112 LEU A C 1
ATOM 877 O O . LEU A 1 112 ? 11.632 21.513 -18.356 1.00 70.00 112 LEU A O 1
ATOM 881 N N . SER A 1 113 ? 12.845 19.968 -17.293 1.00 71.81 113 SER A N 1
ATOM 882 C CA . SER A 1 113 ? 14.094 20.746 -17.309 1.00 71.81 113 SER A CA 1
ATOM 883 C C . SER A 1 113 ? 14.756 20.833 -18.692 1.00 71.81 113 SER A C 1
ATOM 885 O O . SER A 1 113 ? 15.522 21.766 -18.939 1.00 71.81 113 SER A O 1
ATOM 887 N N . ALA A 1 114 ? 14.446 19.905 -19.605 1.00 66.31 114 ALA A N 1
ATOM 888 C CA . ALA A 1 114 ? 14.850 19.971 -21.010 1.00 66.31 114 ALA A CA 1
ATOM 889 C C . ALA A 1 114 ? 14.002 20.962 -21.833 1.00 66.31 114 ALA A C 1
ATOM 891 O O . ALA A 1 114 ? 14.479 21.480 -22.844 1.00 66.31 114 ALA A O 1
ATOM 892 N N . ILE A 1 115 ? 12.781 21.277 -21.386 1.00 77.00 115 ILE A N 1
ATOM 893 C CA . ILE A 1 115 ? 11.935 22.335 -21.952 1.00 77.00 115 ILE A CA 1
ATOM 894 C C . ILE A 1 115 ? 12.394 23.675 -21.354 1.00 77.00 115 ILE A C 1
ATOM 896 O O . ILE A 1 115 ? 11.742 24.267 -20.498 1.00 77.00 115 ILE A O 1
ATOM 900 N N . LYS A 1 116 ? 13.571 24.157 -21.768 1.00 56.53 116 LYS A N 1
ATOM 901 C CA . LYS A 1 116 ? 13.943 25.560 -21.535 1.00 56.53 116 LYS A CA 1
ATOM 902 C C . LYS A 1 116 ? 13.113 26.443 -22.473 1.00 56.53 116 LYS A C 1
ATOM 904 O O . LYS A 1 116 ? 13.276 26.339 -23.688 1.00 56.53 116 LYS A O 1
ATOM 909 N N . LEU A 1 117 ? 12.228 27.261 -21.895 1.00 57.97 117 LEU A N 1
ATOM 910 C CA . LEU A 1 117 ? 11.584 28.415 -22.541 1.00 57.97 117 LEU A CA 1
ATOM 911 C C . LEU A 1 117 ? 12.611 29.510 -22.856 1.00 57.97 117 LEU A C 1
ATOM 913 O O . LEU A 1 117 ? 13.531 29.702 -22.025 1.00 57.97 117 LEU A O 1
#

Sequence (117 aa):
MPTSAETEYLFRHALVQSAAYELQPPSARARLHALALEILEDHYGTPPTLEPPYWETEFSAHASDSVALELFEHAQAACEISDADAPEPLRRKAAIYLFRAAHLEGAGYRTLSAIKL

Nearest PDB structures (foldseek):
  2nty-assembly1_B  TM=2.619E-01  e=2.871E+00  Arabidopsis thaliana

Foldseek 3Di:
DDDDPVRVVVVVVVVVVVVVLVPDDLQVNLVVLVVVLVVLCVVQNADDQDDPPPVVDDDDDGSCLVVLVVNLVSLVSNQSNDPPPSDPVSVSSNVNSVVSNVVVVVVVVVVVVVPDD

pLDDT: mean 86.23, std 11.23, range [50.62, 97.44]

Mean predicted aligned error: 7.93 Å

Radius of gyration: 18.84 Å; Cα contacts (8 Å, |Δi|>4): 82; chains: 1; bounding box: 51×39×40 Å

Secondary structure (DSSP, 8-state):
-PPPHHHHHHHHHHHHHHHHHHTS-HHHHHHHHHHHHHHHHHHH-PPPP-PSPGGGS-----GGGGGHHHHHHHHHHHTTS-TT---HHHHHHHHHHHHHHHHHHHHHHHHHHH---

Solvent-accessible surface area (backbone atoms only — not comparable to full-atom values): 6674 Å² total; per-residue (Å²): 130,87,79,52,73,65,57,54,48,53,51,52,49,52,53,53,50,52,54,55,58,72,69,46,54,61,56,58,52,11,51,50,24,44,51,51,34,50,54,48,34,73,72,39,44,74,76,81,90,74,66,83,69,61,89,78,53,83,88,72,92,54,77,34,56,91,47,15,55,61,48,15,53,22,30,50,45,31,42,56,41,54,102,86,64,47,54,69,70,44,59,50,49,19,54,51,24,45,52,52,30,50,52,53,54,51,50,51,51,53,55,56,68,68,60,72,127